Protein AF-A0A7S3SM31-F1 (afdb_monomer_lite)

Foldseek 3Di:
DDDCPLLVVLLVVLVVLCVPDPVSVVLLVVLCVLLVLVDSRSSSDDSVSSVQSVVCVVVVHRRDRDNPVDQDKDKDAQADQPDDLVNVCVVCVVLVFDSVQKDFDADPVRGGPRMMIGGHPDPVRD

InterPro domains:
  IPR000504 RNA recognition motif domain [PF28441] (74-124)
  IPR012677 Nucleotide-binding alpha-beta plait domain superfamily [G3DSA:3.30.70.330] (71-126)
  IPR035979 RNA-binding domain superfamily [SSF54928] (67-125)
  IPR050666 Epithelial Splicing Regulatory [PTHR13976] (48-126)

Radius of gyration: 18.81 Å; chains: 1; bounding box: 42×31×49 Å

Sequence (126 aa):
MGGDSEKDRLTARVKAVQRSGVEAKAKWEAYCNKMQTGNRDPRLHSVESMRNFLDAFDGGVEPQAINEGATPVLRLRGVPFQSDILDVVEFLAPFAIDKSNVAMGRAPDGRATGEAFVQFPSIEIA

Organism: NCBI:txid141414

pLDDT: mean 79.32, std 12.14, range [40.84, 91.31]

Structure (mmCIF, N/CA/C/O backbone):
data_AF-A0A7S3SM31-F1
#
_entry.id   AF-A0A7S3SM31-F1
#
loop_
_atom_site.group_PDB
_atom_site.id
_atom_site.type_symbol
_atom_site.label_atom_id
_atom_site.label_alt_id
_atom_site.label_comp_id
_atom_site.label_asym_id
_atom_site.label_entity_id
_atom_site.label_seq_id
_atom_site.pdbx_PDB_ins_code
_atom_site.Cartn_x
_atom_site.Cartn_y
_atom_site.Cartn_z
_atom_site.occupancy
_atom_site.B_iso_or_equiv
_atom_site.auth_seq_id
_atom_site.auth_comp_id
_atom_site.auth_asym_id
_atom_site.auth_atom_id
_atom_site.pdbx_PDB_model_num
ATOM 1 N N . MET A 1 1 ? -20.512 -0.146 -14.060 1.00 44.34 1 MET A N 1
ATOM 2 C CA . MET A 1 1 ? -21.238 -0.307 -12.778 1.00 44.34 1 MET A CA 1
ATOM 3 C C . MET A 1 1 ? -20.480 -1.333 -11.949 1.00 44.34 1 MET A C 1
ATOM 5 O O . MET A 1 1 ? -20.251 -2.404 -12.488 1.00 44.34 1 MET A O 1
ATOM 9 N N . GLY A 1 2 ? -20.051 -1.020 -10.717 1.00 45.44 2 GLY A N 1
ATOM 10 C CA . GLY A 1 2 ? -19.473 -2.039 -9.818 1.00 45.44 2 GLY A CA 1
ATOM 11 C C . GLY A 1 2 ? -18.359 -1.625 -8.841 1.00 45.44 2 GLY A C 1
ATOM 12 O O . GLY A 1 2 ? -17.746 -2.514 -8.271 1.00 45.44 2 GLY A O 1
ATOM 13 N N . GLY A 1 3 ? -18.066 -0.333 -8.640 1.00 47.31 3 GLY A N 1
ATOM 14 C CA . GLY A 1 3 ? -16.937 0.106 -7.796 1.00 47.31 3 GLY A CA 1
ATOM 15 C C . GLY A 1 3 ? -17.211 0.251 -6.289 1.00 47.31 3 GLY A C 1
ATOM 16 O O . GLY A 1 3 ? -16.261 0.313 -5.517 1.00 47.31 3 GLY A O 1
ATOM 17 N N . ASP A 1 4 ? -18.473 0.282 -5.848 1.00 57.09 4 ASP A N 1
ATOM 18 C CA . ASP A 1 4 ? -18.812 0.726 -4.480 1.00 57.09 4 ASP A CA 1
ATOM 19 C C . ASP A 1 4 ? -19.110 -0.402 -3.472 1.00 57.09 4 ASP A C 1
ATOM 21 O O . ASP A 1 4 ? -19.238 -0.157 -2.276 1.00 57.09 4 ASP A O 1
ATOM 25 N N . SER A 1 5 ? -19.159 -1.673 -3.885 1.00 77.44 5 SER A N 1
ATOM 26 C CA . SER A 1 5 ? -19.674 -2.742 -3.009 1.00 77.44 5 SER A CA 1
ATOM 27 C C . SER A 1 5 ? -18.765 -3.103 -1.827 1.00 77.44 5 SER A C 1
ATOM 29 O O . SER A 1 5 ? -19.261 -3.380 -0.734 1.00 77.44 5 SER A O 1
ATOM 31 N N . GLU A 1 6 ? -17.444 -3.129 -2.014 1.00 80.44 6 GLU A N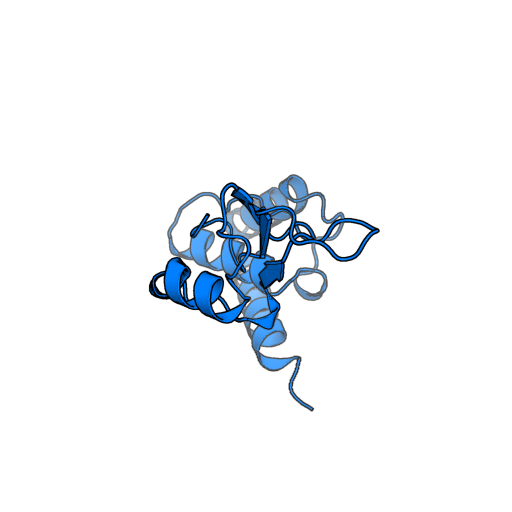 1
ATOM 32 C CA . GLU A 1 6 ? -16.500 -3.427 -0.926 1.00 80.44 6 GLU A CA 1
ATOM 33 C C . GLU A 1 6 ? -16.330 -2.223 0.002 1.00 80.44 6 GLU A C 1
ATOM 35 O O . GLU A 1 6 ? -16.400 -2.356 1.227 1.00 80.44 6 GLU A O 1
ATOM 40 N N . LYS A 1 7 ? -16.201 -1.030 -0.586 1.00 82.06 7 LYS A N 1
ATOM 41 C CA . LYS A 1 7 ? -16.068 0.225 0.151 1.00 82.06 7 LYS A CA 1
ATOM 42 C C . LYS A 1 7 ? -17.266 0.478 1.066 1.00 82.06 7 LYS A C 1
ATOM 44 O O . LYS A 1 7 ? -17.076 0.851 2.226 1.00 82.06 7 LYS A O 1
ATOM 49 N N . ASP A 1 8 ? -18.481 0.212 0.590 1.00 86.00 8 ASP A N 1
ATOM 50 C CA . ASP A 1 8 ? -19.706 0.356 1.379 1.00 86.00 8 ASP A CA 1
ATOM 51 C C . ASP A 1 8 ? -19.770 -0.635 2.547 1.00 86.00 8 ASP A C 1
ATOM 53 O O . ASP A 1 8 ? -20.139 -0.261 3.665 1.00 86.00 8 ASP A O 1
ATOM 57 N N . ARG A 1 9 ? -19.361 -1.891 2.323 1.00 89.00 9 ARG A N 1
ATOM 58 C CA . ARG A 1 9 ? -19.308 -2.921 3.375 1.00 89.00 9 ARG A CA 1
ATOM 59 C C . ARG A 1 9 ? -18.309 -2.552 4.469 1.00 89.00 9 ARG A C 1
ATOM 61 O O . ARG A 1 9 ? -18.656 -2.607 5.650 1.00 89.00 9 ARG A O 1
ATOM 68 N N . LEU A 1 10 ? -17.106 -2.128 4.086 1.00 87.62 10 LEU A N 1
ATOM 69 C CA . LEU A 1 10 ? -16.069 -1.698 5.026 1.00 87.62 10 LEU A CA 1
ATOM 70 C C . LEU A 1 10 ? -16.495 -0.437 5.782 1.00 87.62 10 LEU A C 1
ATOM 72 O O . LEU A 1 10 ? -16.411 -0.396 7.007 1.00 87.62 10 LEU A O 1
ATOM 76 N N . THR A 1 11 ? -17.078 0.539 5.084 1.00 89.75 11 THR A N 1
ATOM 77 C CA . THR A 1 11 ? -17.653 1.744 5.697 1.00 89.75 11 THR A CA 1
ATOM 78 C C . THR A 1 11 ? -18.695 1.382 6.755 1.00 89.75 11 THR A C 1
ATOM 80 O O . THR A 1 11 ? -18.680 1.924 7.864 1.00 89.75 11 THR A O 1
ATOM 83 N N . ALA A 1 12 ? -19.623 0.474 6.436 1.00 90.50 12 ALA A N 1
ATOM 84 C CA . ALA A 1 12 ? -20.661 0.039 7.365 1.00 90.50 12 ALA A CA 1
ATOM 85 C C . ALA A 1 12 ? -20.065 -0.659 8.595 1.00 90.50 12 ALA A C 1
ATOM 87 O O . ALA A 1 12 ? -20.525 -0.420 9.716 1.00 90.50 12 ALA A O 1
ATOM 88 N N . ARG A 1 13 ? -19.016 -1.466 8.397 1.00 90.94 13 ARG A N 1
ATOM 89 C CA . ARG A 1 13 ? -18.305 -2.168 9.468 1.00 90.94 13 ARG A CA 1
ATOM 90 C C . ARG A 1 13 ? -17.541 -1.203 10.375 1.00 90.94 13 ARG A C 1
ATOM 92 O O . ARG A 1 13 ? -17.741 -1.265 11.584 1.00 90.94 13 ARG A O 1
ATOM 99 N N . VAL A 1 14 ? -16.780 -0.251 9.831 1.00 89.50 14 VAL A N 1
ATOM 100 C CA . VAL A 1 14 ? -16.107 0.789 10.635 1.00 89.50 14 VAL A CA 1
ATOM 101 C C . VAL A 1 14 ? -17.134 1.607 11.421 1.00 89.50 14 VAL A C 1
ATOM 103 O O . VAL A 1 14 ? -16.966 1.830 12.616 1.00 89.50 14 VAL A O 1
ATOM 106 N N . LYS A 1 15 ? -18.269 1.970 10.810 1.00 90.50 15 LYS A N 1
ATOM 107 C CA . LYS A 1 15 ? -19.376 2.631 11.526 1.00 90.50 15 LYS A CA 1
ATOM 108 C C . LYS A 1 15 ? -19.991 1.765 12.626 1.00 90.50 15 LYS A C 1
ATOM 110 O O . LYS A 1 15 ? -20.555 2.310 13.571 1.00 90.50 15 LYS A O 1
ATOM 115 N N . ALA A 1 16 ? -19.985 0.441 12.491 1.00 90.50 16 ALA A N 1
ATOM 116 C CA . ALA A 1 16 ? -20.439 -0.463 13.544 1.00 90.50 16 ALA A CA 1
ATOM 117 C C . ALA A 1 16 ? -19.435 -0.496 14.706 1.00 90.50 16 ALA A C 1
ATOM 119 O O . ALA A 1 16 ? -19.854 -0.409 15.855 1.00 90.50 16 ALA A O 1
ATOM 120 N N . VAL A 1 17 ? -18.129 -0.506 14.413 1.00 88.56 17 VAL A N 1
ATOM 121 C CA . VAL A 1 17 ? -17.049 -0.391 15.411 1.00 88.56 17 VAL A CA 1
ATOM 122 C C . VAL A 1 17 ? -17.120 0.950 16.151 1.00 88.56 17 VAL A C 1
ATOM 124 O O . VAL A 1 17 ? -17.097 0.990 17.374 1.00 88.56 17 VAL A O 1
ATOM 127 N N . GLN A 1 18 ? -17.331 2.058 15.439 1.00 88.56 18 GLN A N 1
ATOM 128 C CA . GLN A 1 18 ? -17.545 3.374 16.058 1.00 88.56 18 GLN A CA 1
ATOM 129 C C . GLN A 1 18 ? -18.772 3.414 16.988 1.00 88.56 18 GLN A C 1
ATOM 131 O O . GLN A 1 18 ? -18.826 4.245 17.893 1.00 88.56 18 GLN A O 1
ATOM 136 N N . ARG A 1 19 ? -19.769 2.547 16.753 1.00 88.75 19 ARG A N 1
ATOM 137 C CA . ARG A 1 19 ? -20.999 2.433 17.553 1.00 88.75 19 ARG A CA 1
ATOM 138 C C . ARG A 1 19 ? -20.913 1.380 18.661 1.00 88.75 19 ARG A C 1
ATOM 140 O O . ARG A 1 19 ? -21.787 1.377 19.520 1.00 88.75 19 ARG A O 1
ATOM 147 N N . SER A 1 20 ? -19.908 0.501 18.656 1.00 86.75 20 SER A N 1
ATOM 148 C CA . SER A 1 20 ? -19.808 -0.601 19.622 1.00 86.75 20 SER A CA 1
ATOM 149 C C . SER A 1 20 ? -19.291 -0.152 20.988 1.00 86.75 20 SER A C 1
ATOM 151 O O . SER A 1 20 ? -19.623 -0.772 21.994 1.00 86.75 20 SER A O 1
ATOM 153 N N . GLY A 1 21 ? -18.519 0.935 21.048 1.00 87.62 21 GLY A N 1
ATOM 154 C CA . GLY A 1 21 ? -18.022 1.466 22.311 1.00 87.62 21 GLY A CA 1
ATOM 155 C C . GLY A 1 21 ? -17.098 2.670 22.163 1.00 87.62 21 GLY A C 1
ATOM 156 O O . GLY A 1 21 ? -16.557 2.948 21.092 1.00 87.62 21 GLY A O 1
ATOM 157 N N . VAL A 1 22 ? -16.901 3.380 23.276 1.00 86.69 22 VAL A N 1
ATOM 158 C CA . VAL A 1 22 ? -16.043 4.575 23.346 1.00 86.69 22 VAL A CA 1
ATOM 159 C C . VAL A 1 22 ? -14.580 4.224 23.062 1.00 86.69 22 VAL A C 1
ATOM 161 O O . VAL A 1 22 ? -13.916 4.952 22.331 1.00 86.69 22 VAL A O 1
ATOM 164 N N . GLU A 1 23 ? -14.096 3.079 23.552 1.00 86.25 23 GLU A N 1
ATOM 165 C CA . GLU A 1 23 ? -12.733 2.599 23.278 1.00 86.25 23 GLU A CA 1
ATOM 166 C C . GLU A 1 23 ? -12.517 2.280 21.795 1.00 86.25 23 GLU A C 1
ATOM 168 O O . GLU A 1 23 ? -11.510 2.664 21.205 1.00 86.25 23 GLU A O 1
ATOM 173 N N . ALA A 1 24 ? -13.487 1.616 21.164 1.00 85.69 24 ALA A N 1
ATOM 174 C CA . ALA A 1 24 ? -13.423 1.269 19.750 1.00 85.69 24 ALA A CA 1
ATOM 175 C C . ALA A 1 24 ? -13.419 2.516 18.853 1.00 85.69 24 ALA A C 1
ATOM 177 O O . ALA A 1 24 ? -12.643 2.611 17.899 1.00 85.69 24 ALA A O 1
ATOM 178 N N . LYS A 1 25 ? -14.228 3.517 19.214 1.00 86.81 25 LYS A N 1
ATOM 179 C CA . LYS A 1 25 ? -14.205 4.837 18.583 1.00 86.81 25 LYS A CA 1
ATOM 180 C C . LYS A 1 25 ? -12.858 5.541 18.780 1.00 86.81 25 LYS A C 1
ATOM 182 O O . LYS A 1 25 ? -12.327 6.077 17.811 1.00 86.81 25 LYS A O 1
ATOM 187 N N . ALA A 1 26 ? -12.290 5.506 19.986 1.00 86.88 26 ALA A N 1
ATOM 188 C CA . ALA A 1 26 ? -10.989 6.111 20.271 1.00 86.88 26 ALA A CA 1
ATOM 189 C C . ALA A 1 26 ? -9.863 5.484 19.430 1.00 86.88 26 ALA A C 1
ATOM 191 O O . ALA A 1 26 ? -9.019 6.212 18.912 1.00 86.88 26 ALA A O 1
ATOM 192 N N . LYS A 1 27 ? -9.890 4.160 19.207 1.00 87.38 27 LYS A N 1
ATOM 193 C CA . LYS A 1 27 ? -8.945 3.477 18.305 1.00 87.38 27 LYS A CA 1
ATOM 194 C C . LYS A 1 27 ? -9.056 3.972 16.860 1.00 87.38 27 LYS A C 1
ATOM 196 O O . LYS A 1 27 ? -8.036 4.240 16.231 1.00 87.38 27 LYS A O 1
ATOM 201 N N . TRP A 1 28 ? -10.274 4.140 16.338 1.00 87.00 28 TRP A N 1
ATOM 202 C CA . TRP A 1 28 ? -10.477 4.698 14.992 1.00 87.00 28 TRP A CA 1
ATOM 203 C C . TRP A 1 28 ? -9.984 6.145 14.889 1.00 87.00 28 TRP A C 1
ATOM 205 O O . TRP A 1 28 ? -9.329 6.515 13.918 1.00 87.00 28 TRP A O 1
ATOM 215 N N . GLU A 1 29 ? -10.263 6.969 15.899 1.00 86.12 29 GLU A N 1
ATOM 216 C CA . GLU A 1 29 ? -9.790 8.355 15.938 1.00 86.12 29 GLU A CA 1
ATOM 217 C C . GLU A 1 29 ? -8.260 8.437 15.998 1.00 86.12 29 GLU A C 1
ATOM 219 O O . GLU A 1 29 ? -7.665 9.233 15.270 1.00 86.12 29 GLU A O 1
ATOM 224 N N . ALA A 1 30 ? -7.620 7.589 16.808 1.00 85.56 30 ALA A N 1
ATOM 225 C CA . ALA A 1 30 ? -6.166 7.479 16.874 1.00 85.56 30 ALA A CA 1
ATOM 226 C C . ALA A 1 30 ? -5.571 7.063 15.521 1.00 85.56 30 ALA A C 1
ATOM 228 O O . ALA A 1 30 ? -4.603 7.675 15.066 1.00 85.56 30 ALA A O 1
ATOM 229 N N . TYR A 1 31 ? -6.190 6.090 14.847 1.00 84.12 31 TYR A N 1
ATOM 230 C CA . TYR A 1 31 ? -5.795 5.667 13.507 1.00 84.12 31 TYR A CA 1
ATOM 231 C C . TYR A 1 31 ? -5.884 6.812 12.486 1.00 84.12 31 TYR A C 1
ATOM 233 O O . TYR A 1 31 ? -4.895 7.113 11.823 1.00 84.12 31 TYR A O 1
ATOM 241 N N . CYS A 1 32 ? -7.014 7.526 12.427 1.00 84.25 32 CYS A N 1
ATOM 242 C CA . CYS A 1 32 ? -7.191 8.672 11.524 1.00 84.25 32 CYS A CA 1
ATOM 243 C C . CYS A 1 32 ? -6.152 9.777 11.776 1.00 84.25 32 CYS A C 1
ATOM 245 O O . CYS A 1 32 ? -5.596 10.343 10.836 1.00 84.25 32 C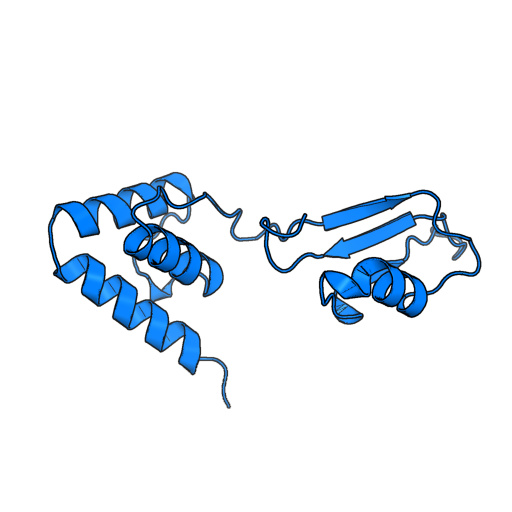YS A O 1
ATOM 247 N N . ASN A 1 33 ? -5.866 10.079 13.049 1.00 81.94 33 ASN A N 1
ATOM 248 C CA . ASN A 1 33 ? -4.868 11.085 13.418 1.00 81.94 33 ASN A CA 1
ATOM 249 C C . ASN A 1 33 ? -3.452 10.661 12.986 1.00 81.94 33 ASN A C 1
ATOM 251 O O . ASN A 1 33 ? -2.692 11.490 12.490 1.00 81.94 33 ASN A O 1
ATOM 255 N N . LYS A 1 34 ? -3.105 9.376 13.146 1.00 74.44 34 LYS A N 1
ATOM 256 C CA . LYS A 1 34 ? -1.799 8.817 12.759 1.00 74.44 34 LYS A CA 1
ATOM 257 C C . LYS A 1 34 ? -1.597 8.810 11.243 1.00 74.44 34 LYS A C 1
ATOM 259 O O . LYS A 1 34 ? -0.495 9.061 10.774 1.00 74.44 34 LYS A O 1
ATOM 264 N N . MET A 1 35 ? -2.669 8.564 10.498 1.00 67.81 35 MET A N 1
ATOM 265 C CA . MET A 1 35 ? -2.679 8.540 9.036 1.00 67.81 35 MET A CA 1
ATOM 266 C C . MET A 1 35 ? -2.693 9.942 8.401 1.00 67.81 35 MET A C 1
ATOM 268 O O . MET A 1 35 ? -2.611 10.055 7.184 1.00 67.81 35 MET A O 1
ATOM 272 N N . GLN A 1 36 ? -2.826 11.012 9.201 1.00 65.50 36 GLN A N 1
ATOM 273 C CA . GLN A 1 36 ? -2.935 12.404 8.735 1.00 65.50 36 GLN A CA 1
ATOM 274 C C . GLN A 1 36 ? -4.033 12.641 7.682 1.00 65.50 36 GLN A C 1
ATOM 276 O O . GLN A 1 36 ? -3.997 13.631 6.954 1.00 65.50 36 GLN A O 1
ATOM 281 N N . THR A 1 37 ? -5.059 11.789 7.622 1.00 63.66 37 THR A N 1
ATOM 282 C CA . THR A 1 37 ? -6.115 11.874 6.595 1.00 63.66 37 THR A CA 1
ATOM 283 C C . THR A 1 37 ? -6.998 13.112 6.747 1.00 63.66 37 THR A C 1
ATOM 285 O O . THR A 1 37 ? -7.788 13.429 5.861 1.00 63.66 37 THR A O 1
ATOM 288 N N . GLY A 1 38 ? -6.912 13.814 7.885 1.00 58.91 38 GLY A N 1
ATOM 289 C CA . GLY A 1 38 ? -7.651 15.050 8.159 1.00 58.91 38 GLY A CA 1
ATOM 290 C C . GLY A 1 38 ? -9.169 14.870 8.267 1.00 58.91 38 GLY A C 1
ATOM 291 O O . GLY A 1 38 ? -9.877 15.828 8.570 1.00 58.91 38 GLY A O 1
ATOM 292 N N . ASN A 1 39 ? -9.681 13.654 8.057 1.00 69.19 39 ASN A N 1
ATOM 293 C CA . ASN A 1 39 ? -11.100 13.345 8.033 1.00 69.19 39 ASN A CA 1
ATOM 294 C C . ASN A 1 39 ? -11.386 12.027 8.751 1.00 69.19 39 ASN A C 1
ATOM 296 O O . ASN A 1 39 ? -10.652 11.061 8.594 1.00 69.19 39 ASN A O 1
ATOM 300 N N . ARG A 1 40 ? -12.455 12.006 9.557 1.00 76.31 40 ARG A N 1
ATOM 301 C CA . ARG A 1 40 ? -12.841 10.857 10.403 1.00 76.31 40 ARG A CA 1
ATOM 302 C C . ARG A 1 40 ? -14.016 10.053 9.836 1.00 76.31 40 ARG A C 1
ATOM 304 O O . ARG A 1 40 ? -14.465 9.101 10.478 1.00 76.31 40 ARG A O 1
ATOM 311 N N . ASP A 1 41 ? -14.554 10.452 8.679 1.00 80.44 41 ASP A N 1
ATOM 312 C CA . ASP A 1 41 ? -15.635 9.722 8.004 1.00 80.44 41 ASP A CA 1
ATOM 313 C C . ASP A 1 41 ? -15.041 8.525 7.245 1.00 80.44 41 ASP A C 1
ATOM 315 O O . ASP A 1 41 ? -14.270 8.745 6.312 1.00 80.44 41 ASP A O 1
ATOM 319 N N . PRO A 1 42 ? -15.426 7.273 7.565 1.00 82.19 42 PRO A N 1
ATOM 320 C CA . PRO A 1 42 ? -14.916 6.083 6.881 1.00 82.19 42 PRO A CA 1
ATOM 321 C C . PRO A 1 42 ? -15.101 6.113 5.358 1.00 82.19 42 PRO A C 1
ATOM 323 O O . PRO A 1 42 ? -14.283 5.565 4.631 1.00 82.19 42 PRO A O 1
ATOM 326 N N . ARG A 1 43 ? -16.119 6.818 4.839 1.00 80.62 43 ARG A N 1
ATOM 327 C CA . ARG A 1 43 ? -16.326 6.960 3.382 1.00 80.62 43 ARG A CA 1
ATOM 328 C C . ARG A 1 43 ? -15.203 7.722 2.685 1.00 80.62 43 ARG A C 1
ATOM 330 O O . ARG A 1 43 ? -15.009 7.563 1.478 1.00 80.62 43 ARG A O 1
ATOM 337 N N . LEU A 1 44 ? -14.503 8.567 3.433 1.00 77.50 44 LEU A N 1
ATOM 338 C CA . LEU A 1 44 ? -13.402 9.381 2.938 1.00 77.50 44 LEU A CA 1
ATOM 339 C C . LEU A 1 44 ? -12.067 8.639 2.986 1.00 77.50 44 LEU A C 1
ATOM 341 O O . LEU A 1 44 ? -11.114 9.099 2.372 1.00 77.50 44 LEU A O 1
ATOM 345 N N . HIS A 1 45 ? -12.024 7.471 3.627 1.00 78.88 45 HIS A N 1
ATOM 346 C CA . HIS A 1 45 ? -10.866 6.588 3.605 1.00 78.88 45 HIS A CA 1
ATOM 347 C C . HIS A 1 45 ? -10.875 5.661 2.386 1.00 78.88 45 HIS A C 1
ATOM 349 O O . HIS A 1 45 ? -11.914 5.397 1.759 1.00 78.88 45 HIS A O 1
ATOM 355 N N . SER A 1 46 ? -9.690 5.154 2.049 1.00 78.62 46 SER A N 1
ATOM 356 C CA . SER A 1 46 ? -9.530 4.091 1.061 1.00 78.62 46 SER A CA 1
ATOM 357 C C . SER A 1 46 ? -10.028 2.745 1.607 1.00 78.62 46 SER A C 1
ATOM 359 O O . SER A 1 46 ? -10.182 2.544 2.815 1.00 78.62 46 SER A O 1
ATOM 361 N N . VAL A 1 47 ? -10.283 1.804 0.695 1.00 80.81 47 VAL A N 1
ATOM 362 C CA . VAL A 1 47 ? -10.631 0.413 1.031 1.00 80.81 47 VAL A CA 1
ATOM 363 C C . VAL A 1 47 ? -9.533 -0.226 1.887 1.00 80.81 47 VAL A C 1
ATOM 365 O O . VAL A 1 47 ? -9.842 -0.814 2.918 1.00 80.81 47 VAL A O 1
ATOM 368 N N . GLU A 1 48 ? -8.263 -0.034 1.526 1.00 77.50 48 GLU A N 1
ATOM 369 C CA . GLU A 1 48 ? -7.111 -0.557 2.275 1.00 77.50 48 GLU A CA 1
ATOM 370 C C . GLU A 1 48 ? -7.041 -0.019 3.700 1.00 77.50 48 GLU A C 1
ATOM 372 O O . GLU A 1 48 ? -6.814 -0.776 4.633 1.00 77.50 48 GLU A O 1
ATOM 377 N N . SER A 1 49 ? -7.293 1.274 3.886 1.00 79.25 49 SER A N 1
ATOM 378 C CA . SER A 1 49 ? -7.240 1.922 5.197 1.00 79.25 49 SER A CA 1
ATOM 379 C C . SER A 1 49 ? -8.318 1.400 6.136 1.00 79.25 49 SER A C 1
ATOM 381 O O . SER A 1 49 ? -8.052 1.018 7.279 1.00 79.25 49 SER A O 1
ATOM 383 N N . MET A 1 50 ? -9.547 1.284 5.623 1.00 84.69 50 MET A N 1
ATOM 384 C CA . MET A 1 50 ? -10.633 0.674 6.381 1.00 84.69 50 MET A CA 1
ATOM 385 C C . MET A 1 50 ? -10.353 -0.797 6.685 1.00 84.69 50 MET A C 1
ATOM 387 O O . MET A 1 50 ? -10.641 -1.244 7.790 1.00 84.69 50 MET A O 1
ATOM 391 N N . ARG A 1 51 ? -9.785 -1.543 5.733 1.00 84.06 51 ARG A N 1
ATOM 392 C CA . ARG A 1 51 ? -9.455 -2.959 5.908 1.00 84.06 51 ARG A CA 1
ATOM 393 C C . ARG A 1 51 ? -8.359 -3.160 6.951 1.00 84.06 51 ARG A C 1
ATOM 395 O O . ARG A 1 51 ? -8.584 -3.881 7.910 1.00 84.06 51 ARG A O 1
ATOM 402 N N . ASN A 1 52 ? -7.254 -2.429 6.841 1.00 83.38 52 ASN A N 1
ATOM 403 C CA . ASN A 1 52 ? -6.149 -2.450 7.796 1.00 83.38 52 ASN A CA 1
ATOM 404 C C . ASN A 1 52 ? -6.610 -2.102 9.219 1.00 83.38 52 ASN A C 1
ATOM 406 O O . ASN A 1 52 ? -6.222 -2.766 10.176 1.00 83.38 52 ASN A O 1
ATOM 410 N N . PHE A 1 53 ? -7.482 -1.100 9.375 1.00 86.75 53 PHE A N 1
ATOM 411 C CA . PHE A 1 53 ? -8.064 -0.817 10.684 1.00 86.75 53 PHE A CA 1
ATOM 412 C C . PHE A 1 53 ? -8.917 -1.972 11.214 1.00 86.75 53 PHE A C 1
ATOM 414 O O . PHE A 1 53 ? -8.813 -2.307 12.390 1.00 86.75 53 PHE A O 1
ATOM 421 N N . LEU A 1 54 ? -9.780 -2.554 10.377 1.00 87.81 54 LEU A N 1
ATOM 422 C CA . LEU A 1 54 ? -10.683 -3.626 10.790 1.00 87.81 54 LEU A CA 1
ATOM 423 C C . LEU A 1 54 ? -9.937 -4.920 11.117 1.00 87.81 54 LEU A C 1
ATOM 425 O O . LEU A 1 54 ? -10.228 -5.515 12.149 1.00 87.81 54 LEU A O 1
ATOM 429 N N . ASP A 1 55 ? -8.951 -5.303 10.309 1.00 85.25 55 ASP A N 1
ATOM 430 C CA . ASP A 1 55 ? -8.111 -6.478 10.550 1.00 85.25 55 ASP A CA 1
ATOM 431 C C . ASP A 1 55 ? -7.296 -6.303 11.839 1.00 85.25 55 ASP A C 1
ATOM 433 O O . ASP A 1 55 ? -7.233 -7.211 12.668 1.00 85.25 55 ASP A O 1
ATOM 437 N N . ALA A 1 56 ? -6.753 -5.105 12.084 1.00 84.06 56 ALA A N 1
ATOM 438 C CA . ALA A 1 56 ? -6.073 -4.799 13.339 1.00 84.06 56 ALA A CA 1
ATOM 439 C C . ALA A 1 56 ? -7.032 -4.806 14.541 1.00 84.06 56 ALA A C 1
ATOM 441 O O . ALA A 1 56 ? -6.704 -5.337 15.604 1.00 84.06 56 ALA A O 1
ATOM 442 N N . PHE A 1 57 ? -8.237 -4.255 14.372 1.00 86.12 57 PHE A N 1
ATOM 443 C CA . PHE A 1 57 ? -9.261 -4.219 15.412 1.00 86.12 57 PHE A CA 1
ATOM 444 C C . PHE A 1 57 ? -9.734 -5.625 15.798 1.00 86.12 57 PHE A C 1
ATOM 446 O O . PHE A 1 57 ? -9.814 -5.924 16.990 1.00 86.12 57 PHE A O 1
ATOM 453 N N . ASP A 1 58 ? -10.003 -6.482 14.811 1.00 85.56 58 ASP A N 1
ATOM 454 C CA . ASP A 1 58 ? -10.428 -7.868 15.016 1.00 85.56 58 ASP A CA 1
ATOM 455 C C . ASP A 1 58 ? -9.260 -8.740 15.534 1.00 85.56 58 ASP A C 1
ATOM 457 O O . ASP A 1 58 ? -9.469 -9.619 16.370 1.00 85.56 58 ASP A O 1
ATOM 461 N N . GLY A 1 59 ? -8.019 -8.457 15.116 1.00 80.50 59 GLY A N 1
ATOM 462 C CA . GLY A 1 59 ? -6.798 -9.119 15.594 1.00 80.50 59 GLY A CA 1
ATOM 463 C C . GLY A 1 59 ? -6.284 -8.635 16.956 1.00 80.50 59 GLY A C 1
ATOM 464 O O . GLY A 1 59 ? -5.344 -9.215 17.497 1.00 80.50 59 GLY A O 1
ATOM 465 N N . GLY A 1 60 ? -6.870 -7.575 17.523 1.00 81.12 60 GLY A N 1
ATOM 466 C CA . GLY A 1 60 ? -6.436 -6.985 18.794 1.00 81.12 60 GLY A CA 1
ATOM 467 C C . GLY A 1 60 ? -5.058 -6.312 18.743 1.00 81.12 60 GLY A C 1
ATOM 468 O O . GLY A 1 60 ? -4.470 -6.052 19.792 1.00 81.12 60 GLY A O 1
ATOM 469 N N . VAL A 1 61 ? -4.550 -6.026 17.544 1.00 77.62 61 VAL A N 1
ATOM 470 C CA . VAL A 1 61 ? -3.256 -5.374 17.313 1.00 77.62 61 VAL A CA 1
ATOM 471 C C . VAL A 1 61 ? -3.448 -3.896 16.964 1.00 77.62 61 VAL A C 1
ATOM 473 O O . VAL A 1 61 ? -4.538 -3.446 16.615 1.00 77.62 61 VAL A O 1
ATOM 476 N N . GLU A 1 62 ? -2.386 -3.105 17.094 1.00 72.94 62 GLU A N 1
ATOM 477 C CA . GLU A 1 62 ? -2.404 -1.694 16.702 1.00 72.94 62 GLU A CA 1
ATOM 478 C C . GLU A 1 62 ? -2.411 -1.571 15.167 1.00 72.94 62 GLU A C 1
ATOM 480 O O . GLU A 1 62 ? -1.549 -2.164 14.511 1.00 72.94 62 GLU A O 1
ATOM 485 N N . PRO A 1 63 ? -3.325 -0.786 14.570 1.00 69.38 63 PRO A N 1
ATOM 486 C CA . PRO A 1 63 ? -3.361 -0.608 13.126 1.00 69.38 63 PRO A CA 1
ATOM 487 C C . PRO A 1 63 ? -2.094 0.098 12.629 1.00 69.38 63 PRO A C 1
ATOM 489 O O . PRO A 1 63 ? -1.665 1.134 13.161 1.00 69.38 63 PRO A O 1
ATOM 492 N N . GLN A 1 64 ? -1.482 -0.463 11.586 1.00 66.19 64 GLN A N 1
ATOM 493 C CA . GLN A 1 64 ? -0.296 0.127 10.973 1.00 66.19 64 GLN A CA 1
ATOM 494 C C . GLN A 1 64 ? -0.686 1.351 10.150 1.00 66.19 64 GLN A C 1
ATOM 496 O O . GLN A 1 64 ? -1.706 1.351 9.466 1.00 66.19 64 GLN A O 1
ATOM 501 N N . ALA A 1 65 ? 0.116 2.412 10.226 1.00 62.31 65 ALA A N 1
ATOM 502 C CA . ALA A 1 65 ? -0.093 3.560 9.359 1.00 62.31 65 ALA A CA 1
ATOM 503 C C . ALA A 1 65 ? 0.303 3.151 7.937 1.00 62.31 65 ALA A C 1
ATOM 505 O O . ALA A 1 65 ? 1.485 2.946 7.666 1.00 62.31 65 ALA A O 1
ATOM 506 N N . ILE A 1 66 ? -0.677 2.997 7.053 1.00 64.50 66 ILE A N 1
ATOM 507 C CA . ILE A 1 66 ? -0.413 2.835 5.628 1.00 64.50 66 ILE A CA 1
ATOM 508 C C . ILE A 1 66 ? -0.260 4.237 5.038 1.00 64.50 66 ILE A C 1
ATOM 510 O O . ILE A 1 66 ? -1.029 5.141 5.357 1.00 64.50 66 ILE A O 1
ATOM 514 N N . ASN A 1 67 ? 0.747 4.463 4.202 1.00 58.84 67 ASN A N 1
ATOM 515 C CA . ASN A 1 67 ? 0.819 5.727 3.477 1.00 58.84 67 ASN A CA 1
ATOM 516 C C . ASN A 1 67 ? -0.274 5.706 2.401 1.00 58.84 67 ASN A C 1
ATOM 518 O O . ASN A 1 67 ? -0.057 5.174 1.314 1.00 58.84 67 ASN A O 1
ATOM 522 N N . GLU A 1 68 ? -1.455 6.248 2.719 1.00 55.19 68 GLU A N 1
ATOM 523 C CA . GLU A 1 68 ? -2.546 6.478 1.763 1.00 55.19 68 GLU A CA 1
ATOM 524 C C . GLU A 1 68 ? -2.014 7.366 0.620 1.00 55.19 68 GLU A C 1
ATOM 526 O O . GLU A 1 68 ? -1.938 8.586 0.735 1.00 55.19 68 GLU A O 1
ATOM 531 N N . GLY A 1 69 ? -1.574 6.729 -0.470 1.00 51.53 69 GLY A N 1
ATOM 532 C CA . GLY A 1 69 ? -0.980 7.381 -1.643 1.00 51.53 69 GLY A CA 1
ATOM 533 C C . GLY A 1 69 ? 0.430 6.911 -2.019 1.00 51.53 69 GLY A C 1
ATOM 534 O O . GLY A 1 69 ? 0.876 7.211 -3.123 1.00 51.53 69 GLY A O 1
ATOM 535 N N . ALA A 1 70 ? 1.119 6.146 -1.168 1.00 53.41 70 ALA A N 1
ATOM 536 C CA . ALA A 1 70 ? 2.401 5.528 -1.502 1.00 53.41 70 ALA A CA 1
ATOM 537 C C . ALA A 1 70 ? 2.267 4.007 -1.427 1.00 53.41 70 ALA A C 1
ATOM 539 O O . ALA A 1 70 ? 2.560 3.382 -0.410 1.00 53.41 70 ALA A O 1
ATOM 540 N N . THR A 1 71 ? 1.829 3.404 -2.529 1.00 59.84 71 THR A N 1
ATOM 541 C CA . THR A 1 71 ? 2.034 1.970 -2.728 1.00 59.84 71 THR A CA 1
ATOM 542 C C . THR A 1 71 ? 3.539 1.697 -2.684 1.00 59.84 71 THR A C 1
ATOM 544 O O . THR A 1 71 ? 4.277 2.366 -3.420 1.00 59.84 71 THR A O 1
ATOM 547 N N . PRO A 1 72 ? 4.025 0.777 -1.841 1.00 71.25 72 PRO A N 1
ATOM 548 C CA . PRO A 1 72 ? 5.443 0.440 -1.792 1.00 71.25 72 PRO A CA 1
ATOM 549 C C . PRO A 1 72 ? 5.930 0.030 -3.187 1.00 71.25 72 PRO A C 1
ATOM 551 O O . PRO A 1 72 ? 5.351 -0.846 -3.827 1.00 71.25 72 PRO A O 1
ATOM 554 N N . VAL A 1 73 ? 6.976 0.697 -3.679 1.00 79.31 73 VAL A N 1
ATOM 555 C CA . VAL A 1 73 ? 7.613 0.358 -4.956 1.00 79.31 73 VAL A CA 1
ATOM 556 C C . VAL A 1 73 ? 8.938 -0.332 -4.670 1.00 79.31 73 VAL A C 1
ATOM 558 O O . VAL A 1 73 ? 9.866 0.278 -4.139 1.00 79.31 73 VAL A O 1
ATOM 561 N N . LEU A 1 74 ? 9.041 -1.598 -5.059 1.00 85.06 74 LEU A N 1
ATOM 562 C CA . LEU A 1 74 ? 10.283 -2.353 -5.055 1.00 85.06 74 LEU A CA 1
ATOM 563 C C . LEU A 1 74 ? 11.098 -1.988 -6.294 1.00 85.06 74 LEU A C 1
ATOM 565 O O . LEU A 1 74 ? 10.652 -2.164 -7.427 1.00 85.06 74 LEU A O 1
ATOM 569 N N . ARG A 1 75 ? 12.320 -1.502 -6.084 1.00 88.50 75 ARG A N 1
ATOM 570 C CA . ARG A 1 75 ? 13.286 -1.273 -7.162 1.00 88.50 75 ARG A CA 1
ATOM 571 C C . ARG A 1 75 ? 14.222 -2.470 -7.272 1.00 88.50 75 ARG A C 1
ATOM 573 O O . ARG A 1 75 ? 15.114 -2.642 -6.445 1.00 88.50 75 ARG A O 1
ATOM 580 N N . LEU A 1 76 ? 14.058 -3.248 -8.331 1.00 88.19 76 LEU A N 1
ATOM 581 C CA . LEU A 1 76 ? 14.979 -4.307 -8.720 1.00 88.19 76 LEU A CA 1
ATOM 582 C C . LEU A 1 76 ? 16.160 -3.697 -9.485 1.00 88.19 76 LEU A C 1
ATOM 584 O O . LEU A 1 76 ? 15.972 -2.879 -10.386 1.00 88.19 76 LEU A O 1
ATOM 588 N N . ARG A 1 77 ? 17.384 -4.095 -9.130 1.00 90.50 77 ARG A N 1
ATOM 589 C CA . ARG A 1 77 ? 18.623 -3.747 -9.845 1.00 90.50 77 ARG A CA 1
ATOM 590 C C . ARG A 1 77 ? 19.310 -5.011 -10.337 1.00 90.50 77 ARG A C 1
ATOM 592 O O . ARG A 1 77 ? 19.262 -6.033 -9.664 1.00 90.50 77 ARG A O 1
ATOM 599 N N . GLY A 1 78 ? 20.006 -4.904 -11.466 1.00 87.44 78 GLY A N 1
ATOM 600 C CA . GLY A 1 78 ? 20.705 -6.039 -12.073 1.00 87.44 78 GLY A CA 1
ATOM 601 C C . GLY A 1 78 ? 19.783 -6.933 -12.898 1.00 87.44 78 GLY A C 1
ATOM 602 O O . GLY A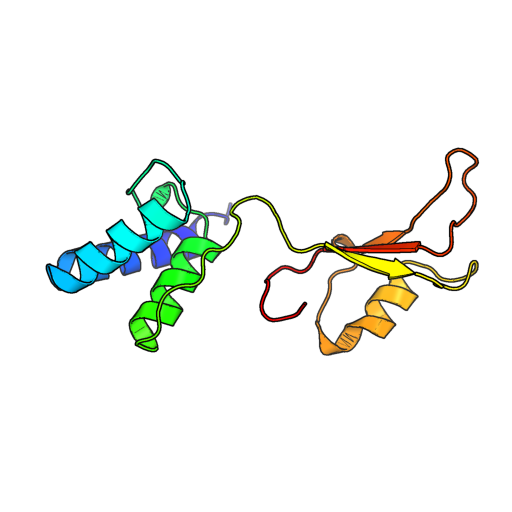 1 78 ? 20.120 -8.084 -13.155 1.00 87.44 78 GLY A O 1
ATOM 603 N N . VAL A 1 79 ? 18.629 -6.407 -13.313 1.00 87.69 79 VAL A N 1
ATOM 604 C CA . VAL A 1 79 ? 17.731 -7.092 -14.241 1.00 87.69 79 VAL A CA 1
ATOM 605 C C . VAL A 1 79 ? 18.475 -7.267 -15.573 1.00 87.69 79 VAL A C 1
ATOM 607 O O . VAL A 1 79 ? 19.031 -6.285 -16.078 1.00 87.69 79 VAL A O 1
ATOM 610 N N . PRO A 1 80 ? 18.543 -8.483 -16.145 1.00 88.81 80 PRO A N 1
ATOM 611 C CA . PRO A 1 80 ? 19.209 -8.699 -17.424 1.00 88.81 80 PRO A CA 1
ATOM 612 C C . PRO A 1 80 ? 18.640 -7.789 -18.520 1.00 88.81 80 PRO A C 1
ATOM 614 O O . PRO A 1 80 ? 17.436 -7.575 -18.601 1.00 88.81 80 PRO A O 1
ATOM 617 N N . PHE A 1 81 ? 19.492 -7.276 -19.412 1.00 85.62 81 PHE A N 1
ATOM 618 C CA . PHE A 1 81 ? 19.056 -6.331 -20.456 1.00 85.62 81 PHE A CA 1
ATOM 619 C C . PHE A 1 81 ? 18.050 -6.913 -21.460 1.00 85.62 81 PHE A C 1
ATOM 621 O O . PHE A 1 81 ? 17.346 -6.156 -22.122 1.00 85.62 81 PHE A O 1
ATOM 628 N N . GLN A 1 82 ? 18.013 -8.240 -21.588 1.00 87.19 82 GLN A N 1
ATOM 629 C CA . GLN A 1 82 ? 17.069 -8.966 -22.439 1.00 87.19 82 GLN A CA 1
ATOM 630 C C . GLN A 1 82 ? 15.741 -9.276 -21.740 1.00 87.19 82 GLN A C 1
ATOM 632 O O . GLN A 1 82 ? 14.833 -9.761 -22.405 1.00 87.19 82 GLN A O 1
ATOM 637 N N . SER A 1 83 ? 15.644 -9.026 -20.429 1.00 87.94 83 SER A N 1
ATOM 638 C CA . SER A 1 83 ? 14.447 -9.353 -19.665 1.00 87.94 83 SER A CA 1
ATOM 639 C C . SER A 1 83 ? 13.315 -8.372 -19.926 1.00 87.94 83 SER A C 1
ATOM 641 O O . SER A 1 83 ? 13.539 -7.172 -20.124 1.00 87.94 83 SER A O 1
ATOM 643 N N . ASP A 1 84 ? 12.093 -8.886 -19.894 1.00 88.19 84 ASP A N 1
ATOM 644 C CA . ASP A 1 84 ? 10.870 -8.116 -20.062 1.00 88.19 84 ASP A CA 1
ATOM 645 C C . ASP A 1 84 ? 9.996 -8.109 -18.793 1.00 88.19 84 ASP A C 1
ATOM 647 O O . ASP A 1 84 ? 10.408 -8.520 -17.708 1.00 88.19 84 ASP A O 1
ATOM 651 N N . ILE A 1 85 ? 8.787 -7.554 -18.910 1.00 88.31 85 ILE A N 1
ATOM 652 C CA . ILE A 1 85 ? 7.841 -7.466 -17.792 1.00 88.31 85 ILE A CA 1
ATOM 653 C C . ILE A 1 85 ? 7.424 -8.862 -17.304 1.00 88.31 85 ILE A C 1
ATOM 655 O O . ILE A 1 85 ? 7.219 -9.042 -16.105 1.00 88.31 85 ILE A O 1
ATOM 659 N N . LEU A 1 86 ? 7.282 -9.837 -18.206 1.00 91.31 86 LEU A N 1
ATOM 660 C CA . LEU A 1 86 ? 6.836 -11.183 -17.860 1.00 91.31 86 LEU A CA 1
ATOM 661 C C . LEU A 1 86 ? 7.896 -11.913 -17.040 1.00 91.31 86 LEU A C 1
ATOM 663 O O . LEU A 1 86 ? 7.530 -12.551 -16.059 1.00 91.31 86 LEU A O 1
ATOM 667 N N . ASP A 1 87 ? 9.179 -11.730 -17.354 1.00 90.81 87 ASP A N 1
ATOM 668 C CA . ASP A 1 87 ? 10.274 -12.300 -16.557 1.00 90.81 87 ASP A CA 1
ATOM 669 C C . ASP A 1 87 ? 10.256 -11.785 -15.108 1.00 90.81 87 ASP A C 1
ATOM 671 O O . ASP A 1 87 ? 10.485 -12.533 -14.158 1.00 90.81 87 ASP A O 1
ATOM 675 N N . VAL A 1 88 ? 9.960 -10.494 -14.916 1.00 89.06 88 VAL A N 1
ATOM 676 C CA . VAL A 1 88 ? 9.859 -9.887 -13.579 1.00 89.06 88 VAL A CA 1
ATOM 677 C C . VAL A 1 88 ? 8.621 -10.390 -12.833 1.00 89.06 88 VAL A C 1
ATOM 679 O O . VAL A 1 88 ? 8.693 -10.650 -11.631 1.00 89.06 88 VAL A O 1
ATOM 682 N N . VAL A 1 89 ? 7.493 -10.553 -13.529 1.00 88.62 89 VAL A N 1
ATOM 683 C CA . VAL A 1 89 ? 6.270 -11.139 -12.956 1.00 88.62 89 VAL A CA 1
ATOM 684 C C . VAL A 1 89 ? 6.495 -12.600 -12.569 1.00 88.62 89 VAL A C 1
ATOM 686 O O . VAL A 1 89 ? 6.062 -13.007 -11.496 1.00 88.62 89 VAL A O 1
ATOM 689 N N . GLU A 1 90 ? 7.200 -13.378 -13.390 1.00 90.25 90 GLU A N 1
ATOM 690 C CA . GLU A 1 90 ? 7.551 -14.769 -13.091 1.00 90.25 90 GLU A CA 1
ATOM 691 C C . GLU A 1 90 ? 8.506 -14.860 -11.894 1.00 90.25 90 GLU A C 1
ATOM 693 O O . GLU A 1 90 ? 8.282 -15.653 -10.979 1.00 90.25 90 GLU A O 1
ATOM 698 N N . PHE A 1 91 ? 9.513 -13.984 -11.829 1.00 88.19 91 PHE A N 1
ATOM 699 C CA . PHE A 1 91 ? 10.413 -13.881 -10.677 1.00 88.19 91 PHE A CA 1
ATOM 700 C C . PHE A 1 91 ? 9.667 -13.552 -9.371 1.00 88.19 91 PHE A C 1
ATOM 702 O O . PHE A 1 91 ? 10.028 -14.049 -8.304 1.00 88.19 91 PHE A O 1
ATOM 709 N N . LEU A 1 92 ? 8.601 -12.750 -9.453 1.00 87.06 92 LEU A N 1
ATOM 710 C CA . LEU A 1 92 ? 7.742 -12.373 -8.327 1.00 87.06 92 LEU A CA 1
ATOM 711 C C . LEU A 1 92 ? 6.437 -13.181 -8.257 1.00 87.06 92 LEU A C 1
ATOM 713 O O . LEU A 1 92 ? 5.508 -12.779 -7.552 1.00 87.06 92 LEU A O 1
ATOM 717 N N . ALA A 1 93 ? 6.360 -14.337 -8.924 1.00 82.19 93 ALA A N 1
ATOM 718 C CA . ALA A 1 93 ? 5.166 -15.183 -8.932 1.00 82.19 93 ALA A CA 1
ATOM 719 C C . ALA A 1 93 ? 4.635 -15.540 -7.525 1.00 82.19 93 ALA A C 1
ATOM 721 O O . ALA A 1 93 ? 3.413 -15.521 -7.348 1.00 82.19 93 ALA A O 1
ATOM 722 N N . PRO A 1 94 ? 5.479 -15.788 -6.495 1.00 82.00 94 PRO A N 1
ATOM 723 C CA . PRO A 1 94 ? 5.000 -16.037 -5.131 1.00 82.00 94 PRO A CA 1
ATOM 724 C C . PRO A 1 94 ? 4.203 -14.877 -4.519 1.00 82.00 94 PRO A C 1
ATOM 726 O O . PRO A 1 94 ? 3.428 -15.089 -3.592 1.00 82.00 94 PRO A O 1
ATOM 729 N N . PHE A 1 95 ? 4.386 -13.660 -5.034 1.00 77.75 95 PHE A N 1
ATOM 730 C CA . PHE A 1 95 ? 3.777 -12.434 -4.525 1.00 77.75 95 PHE A CA 1
ATOM 731 C C . PHE A 1 95 ? 2.539 -11.994 -5.322 1.00 77.75 95 PHE A C 1
ATOM 733 O O . PHE A 1 95 ? 1.972 -10.944 -5.027 1.00 77.75 95 PHE A O 1
ATOM 740 N N . ALA A 1 96 ? 2.113 -12.784 -6.320 1.00 76.44 96 ALA A N 1
ATOM 741 C CA . ALA A 1 96 ? 0.923 -12.537 -7.143 1.00 76.44 96 ALA A CA 1
ATOM 742 C C . ALA A 1 96 ? 0.860 -11.115 -7.749 1.00 76.44 96 ALA A C 1
ATOM 744 O O . ALA A 1 96 ? -0.196 -10.481 -7.788 1.00 76.44 96 ALA A O 1
ATOM 745 N N . ILE A 1 97 ? 2.004 -10.610 -8.218 1.00 81.50 97 ILE A N 1
ATOM 746 C CA . ILE A 1 97 ? 2.118 -9.286 -8.838 1.00 81.50 97 ILE A CA 1
ATOM 747 C C . ILE A 1 97 ? 1.492 -9.297 -10.240 1.00 81.50 97 ILE A C 1
ATOM 749 O O . ILE A 1 97 ? 1.836 -10.136 -11.072 1.00 81.50 97 ILE A O 1
ATOM 753 N N . ASP A 1 98 ? 0.613 -8.334 -10.534 1.00 79.56 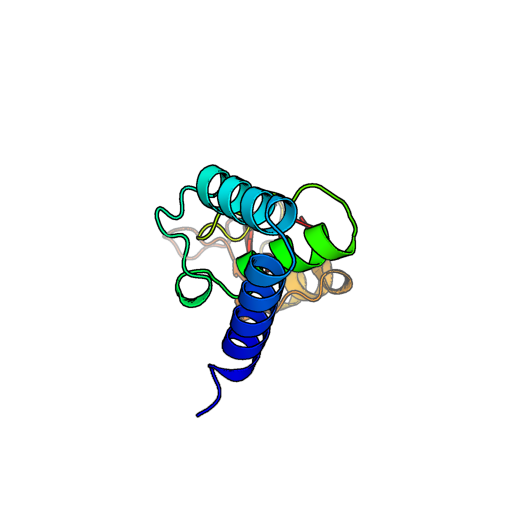98 ASP A N 1
ATOM 754 C CA . ASP A 1 98 ? 0.106 -8.126 -11.895 1.00 79.56 98 ASP A CA 1
ATOM 755 C C . ASP A 1 98 ? 1.151 -7.406 -12.761 1.00 79.56 98 ASP A C 1
ATOM 757 O O . ASP A 1 98 ? 1.843 -6.492 -12.307 1.00 79.56 98 ASP A O 1
ATOM 761 N N . LYS A 1 99 ? 1.229 -7.759 -14.046 1.00 83.81 99 LYS A N 1
ATOM 762 C CA . LYS A 1 99 ? 2.067 -7.069 -15.040 1.00 83.81 99 LYS A CA 1
ATOM 763 C C . LYS A 1 99 ? 1.804 -5.560 -15.114 1.00 83.81 99 LYS A C 1
ATOM 765 O O . LYS A 1 99 ? 2.713 -4.816 -15.465 1.00 83.81 99 LYS A O 1
ATOM 770 N N . SER A 1 100 ? 0.592 -5.094 -14.789 1.00 81.88 100 SER A N 1
ATOM 771 C CA . SER A 1 100 ? 0.254 -3.666 -14.725 1.00 81.88 100 SER A CA 1
ATOM 772 C C . SER A 1 100 ? 1.040 -2.916 -13.655 1.00 81.88 100 SER A C 1
ATOM 774 O O . SER A 1 100 ? 1.189 -1.701 -13.744 1.00 81.88 100 SER A O 1
ATOM 776 N N . ASN A 1 101 ? 1.542 -3.640 -12.657 1.00 82.25 101 ASN A N 1
ATOM 777 C CA . ASN A 1 101 ? 2.259 -3.089 -11.518 1.00 82.25 101 ASN A CA 1
ATOM 778 C C . ASN A 1 101 ? 3.777 -3.097 -11.733 1.00 82.25 101 ASN A C 1
ATOM 780 O O . ASN A 1 101 ? 4.520 -2.715 -10.833 1.00 82.25 101 ASN A O 1
ATOM 784 N N . VAL A 1 102 ? 4.254 -3.536 -12.900 1.00 87.62 102 VAL A N 1
ATOM 785 C CA . VAL A 1 102 ? 5.677 -3.649 -13.220 1.00 87.62 102 VAL A CA 1
ATOM 786 C C . VAL A 1 102 ? 6.047 -2.644 -14.306 1.00 87.62 102 VAL A C 1
ATOM 788 O O . VAL A 1 102 ? 5.481 -2.634 -15.398 1.00 87.62 102 VAL A O 1
ATOM 791 N N . ALA A 1 103 ? 7.056 -1.825 -14.030 1.00 88.81 103 ALA A N 1
ATOM 792 C CA . ALA A 1 103 ? 7.633 -0.879 -14.970 1.00 88.81 103 ALA A CA 1
ATOM 793 C C . ALA A 1 103 ? 9.125 -1.164 -15.171 1.00 88.81 103 ALA A C 1
ATOM 795 O O . ALA A 1 103 ? 9.916 -1.137 -14.229 1.00 88.81 103 ALA A O 1
ATOM 796 N N . MET A 1 104 ? 9.529 -1.398 -16.419 1.00 89.44 104 MET A N 1
ATOM 797 C CA . MET A 1 104 ? 10.938 -1.595 -16.769 1.00 89.44 104 MET A CA 1
ATOM 798 C C . MET A 1 104 ? 11.656 -0.247 -16.857 1.00 89.44 104 MET A C 1
ATOM 800 O O . MET A 1 104 ? 11.198 0.670 -17.541 1.00 89.44 104 MET A O 1
ATOM 804 N N . GLY A 1 105 ? 12.808 -0.142 -16.202 1.00 85.88 105 GLY A N 1
ATOM 805 C CA . GLY A 1 105 ? 13.692 1.010 -16.275 1.00 85.88 105 GLY A CA 1
ATOM 806 C C . GLY A 1 105 ? 14.267 1.167 -17.681 1.00 85.88 105 GLY A C 1
ATOM 807 O O . GLY A 1 105 ? 14.972 0.292 -18.196 1.00 85.88 105 GLY A O 1
ATOM 808 N N . ARG A 1 106 ? 13.959 2.300 -18.313 1.00 84.50 106 ARG A N 1
ATOM 809 C CA . ARG A 1 106 ? 14.501 2.685 -19.617 1.00 84.50 106 ARG A CA 1
ATOM 810 C C . ARG A 1 106 ? 15.176 4.041 -19.517 1.00 84.50 106 ARG A C 1
ATOM 812 O O . ARG A 1 106 ? 14.649 4.962 -18.896 1.00 84.50 106 ARG A O 1
ATOM 819 N N . ALA A 1 107 ? 16.343 4.147 -20.133 1.00 81.50 107 ALA A N 1
ATOM 820 C CA . ALA A 1 107 ? 17.041 5.407 -20.292 1.00 81.50 107 ALA A CA 1
ATOM 821 C C . ALA A 1 107 ? 16.324 6.281 -21.344 1.00 81.50 107 ALA A C 1
ATOM 823 O O . ALA A 1 107 ? 15.544 5.762 -22.149 1.00 81.50 107 ALA A O 1
ATOM 824 N N . PRO A 1 108 ? 16.586 7.601 -21.378 1.00 81.00 108 PRO A N 1
ATOM 825 C CA . PRO A 1 108 ? 15.992 8.509 -22.366 1.00 81.00 108 PRO A CA 1
ATOM 826 C C . PRO A 1 108 ? 16.294 8.135 -23.826 1.00 81.00 108 PRO A C 1
ATOM 828 O O . PRO A 1 108 ? 15.560 8.526 -24.726 1.00 81.00 108 PRO A O 1
ATOM 831 N N . ASP A 1 109 ? 17.362 7.369 -24.060 1.00 86.44 109 ASP A N 1
ATOM 832 C CA . ASP A 1 109 ? 17.752 6.827 -25.365 1.00 86.44 109 ASP A CA 1
ATOM 833 C C . ASP A 1 109 ? 17.035 5.505 -25.722 1.00 86.44 109 ASP A C 1
ATOM 835 O O . ASP A 1 109 ? 17.307 4.908 -26.763 1.00 86.44 109 ASP A O 1
ATOM 839 N N . GLY A 1 110 ? 16.126 5.031 -24.861 1.00 78.25 110 GLY A N 1
ATOM 840 C CA . GLY A 1 110 ? 15.354 3.800 -25.029 1.00 78.25 110 GLY A CA 1
ATOM 841 C C . GLY A 1 110 ? 16.058 2.521 -24.563 1.00 78.25 110 GLY A C 1
ATOM 842 O O . GLY A 1 110 ? 15.429 1.455 -24.568 1.00 78.25 110 GLY A O 1
ATOM 843 N N . ARG A 1 111 ? 17.327 2.588 -24.131 1.00 80.81 111 ARG A N 1
ATOM 844 C CA . ARG A 1 111 ? 18.074 1.412 -23.658 1.00 80.81 111 ARG A CA 1
ATOM 845 C C . ARG A 1 111 ? 17.569 0.936 -22.300 1.00 80.81 111 ARG A C 1
ATOM 847 O O . ARG A 1 111 ? 17.188 1.734 -21.445 1.00 80.81 111 ARG A O 1
ATOM 854 N N . ALA A 1 112 ? 17.591 -0.379 -22.092 1.00 82.88 112 ALA A N 1
ATOM 855 C CA . ALA A 1 112 ? 17.301 -0.973 -20.792 1.00 82.88 112 ALA A CA 1
ATOM 856 C C . ALA A 1 112 ? 18.399 -0.584 -19.790 1.00 82.88 112 ALA A C 1
ATOM 858 O O . ALA A 1 112 ? 19.584 -0.756 -20.071 1.00 82.88 112 ALA A O 1
ATOM 859 N N . THR A 1 113 ? 18.014 -0.068 -18.622 1.00 84.44 113 THR A N 1
ATOM 860 C CA . THR A 1 113 ? 18.970 0.330 -17.569 1.00 84.44 113 THR A CA 1
ATOM 861 C C . THR A 1 113 ? 19.345 -0.823 -16.640 1.00 84.44 113 THR A C 1
ATOM 863 O O . THR A 1 113 ? 20.204 -0.660 -15.777 1.00 84.44 113 THR A O 1
ATOM 866 N N . GLY A 1 114 ? 18.708 -1.986 -16.809 1.00 86.19 114 GLY A N 1
ATOM 867 C CA . GLY A 1 114 ? 18.825 -3.114 -15.885 1.00 86.19 114 GLY A CA 1
ATOM 868 C C . GLY A 1 114 ? 18.121 -2.865 -14.549 1.00 86.19 114 GLY A C 1
ATOM 869 O O . GLY A 1 114 ? 18.466 -3.475 -13.534 1.00 86.19 114 GLY A O 1
ATOM 870 N N . GLU A 1 115 ? 17.156 -1.944 -14.537 1.00 89.56 115 GLU A N 1
A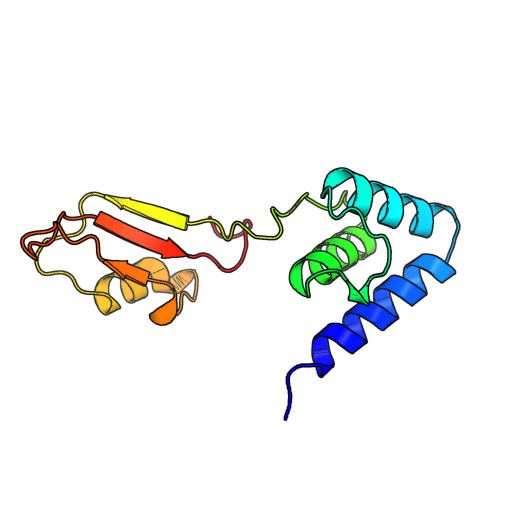TOM 871 C CA . GLU A 1 115 ? 16.303 -1.659 -13.388 1.00 89.56 115 GLU A CA 1
ATOM 872 C C . GLU A 1 115 ? 14.854 -2.026 -13.705 1.00 89.56 115 GLU A C 1
ATOM 874 O O . GLU A 1 115 ? 14.416 -1.905 -14.848 1.00 89.56 115 GLU A O 1
ATOM 879 N N . ALA A 1 116 ? 14.100 -2.445 -12.694 1.00 90.50 116 ALA A N 1
ATOM 880 C CA . ALA A 1 116 ? 12.650 -2.583 -12.776 1.00 90.50 116 ALA A CA 1
ATOM 881 C C . ALA A 1 116 ? 12.014 -2.048 -11.492 1.00 90.50 116 ALA A C 1
ATOM 883 O O . ALA A 1 116 ? 12.595 -2.135 -10.411 1.00 90.50 116 ALA A O 1
ATOM 884 N N . PHE A 1 117 ? 10.827 -1.475 -11.619 1.00 88.62 117 PHE A N 1
ATOM 885 C CA . PHE A 1 117 ? 10.045 -0.914 -10.530 1.00 88.62 117 PHE A CA 1
ATOM 886 C C . PHE A 1 117 ? 8.759 -1.713 -10.422 1.00 88.62 117 PHE A C 1
ATOM 888 O O . PHE A 1 117 ? 8.026 -1.830 -11.401 1.00 88.62 117 PHE A O 1
ATOM 895 N N . VAL A 1 118 ? 8.497 -2.270 -9.248 1.00 88.38 118 VAL A N 1
ATOM 896 C CA . VAL A 1 118 ? 7.328 -3.109 -9.006 1.00 88.38 118 VAL A CA 1
ATOM 897 C C . VAL A 1 118 ? 6.509 -2.507 -7.886 1.00 88.38 118 VAL A C 1
ATOM 899 O O . VAL A 1 118 ? 6.996 -2.339 -6.774 1.00 88.38 118 VAL A O 1
ATOM 902 N N . GLN A 1 119 ? 5.267 -2.169 -8.188 1.00 82.25 119 GLN A N 1
ATOM 903 C CA . GLN A 1 119 ? 4.318 -1.627 -7.239 1.00 82.25 119 GLN A CA 1
ATOM 904 C C . GLN A 1 119 ? 3.629 -2.773 -6.494 1.00 82.25 119 GLN A C 1
ATOM 906 O O . GLN A 1 119 ? 2.933 -3.595 -7.090 1.00 82.25 119 GLN A O 1
ATOM 911 N N . PHE A 1 120 ? 3.820 -2.830 -5.180 1.00 75.25 120 PHE A N 1
ATOM 912 C CA . PHE A 1 120 ? 3.159 -3.816 -4.339 1.00 75.25 120 PHE A CA 1
ATOM 913 C C . PHE A 1 120 ? 1.815 -3.260 -3.847 1.00 75.25 120 PHE A C 1
ATOM 915 O O . PHE A 1 120 ? 1.746 -2.099 -3.429 1.00 75.25 120 PHE A O 1
ATOM 922 N N . PRO A 1 121 ? 0.739 -4.068 -3.887 1.00 59.47 121 PRO A N 1
ATOM 923 C CA . PRO A 1 121 ? -0.583 -3.660 -3.417 1.00 59.47 121 PRO A CA 1
ATOM 924 C C . PRO A 1 121 ? -0.669 -3.557 -1.885 1.00 59.47 121 PRO A C 1
ATOM 926 O O . PRO A 1 121 ? -1.656 -3.066 -1.362 1.00 59.47 121 PRO A O 1
ATOM 929 N N . SER A 1 122 ? 0.334 -4.026 -1.136 1.00 55.47 122 SER A N 1
ATOM 930 C CA . SER A 1 122 ? 0.375 -3.893 0.323 1.00 55.47 122 SER A CA 1
ATOM 931 C C . SER A 1 122 ? 1.815 -3.941 0.847 1.00 55.47 122 SER A C 1
ATOM 933 O O . SER A 1 122 ? 2.691 -4.563 0.245 1.00 55.47 122 SER A O 1
ATOM 935 N N . ILE A 1 123 ? 2.044 -3.265 1.978 1.00 50.84 123 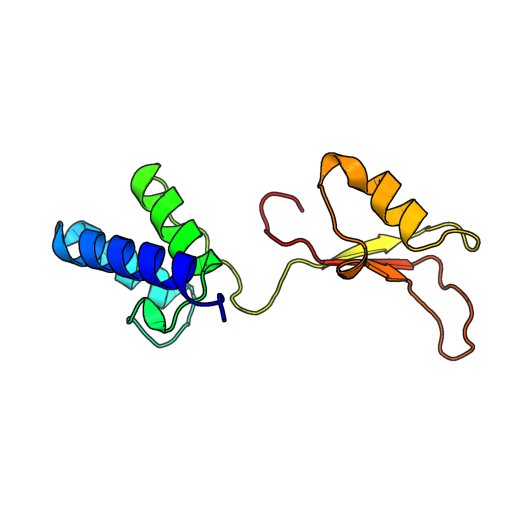ILE A N 1
ATOM 936 C CA . ILE A 1 123 ? 3.325 -3.214 2.704 1.00 50.84 123 ILE A CA 1
ATOM 937 C C . ILE A 1 123 ? 3.707 -4.565 3.335 1.00 50.84 123 ILE A C 1
ATOM 939 O O . ILE A 1 123 ? 4.882 -4.781 3.603 1.00 50.84 123 ILE A O 1
ATOM 943 N N . GLU A 1 124 ? 2.765 -5.493 3.532 1.00 50.12 124 GLU A N 1
ATOM 944 C CA . GLU A 1 124 ? 3.046 -6.798 4.161 1.00 50.12 124 GLU A CA 1
ATOM 945 C C . GLU A 1 124 ? 3.829 -7.766 3.260 1.00 50.12 124 GLU A C 1
ATOM 947 O O . GLU A 1 124 ? 4.261 -8.819 3.723 1.00 50.12 124 GLU A O 1
ATOM 952 N N . ILE A 1 125 ? 4.006 -7.425 1.980 1.00 48.44 125 ILE A N 1
ATOM 953 C CA . ILE A 1 125 ? 4.599 -8.306 0.963 1.00 48.44 125 ILE A CA 1
ATOM 954 C C . ILE A 1 125 ? 5.952 -7.756 0.441 1.00 48.44 125 ILE A C 1
ATOM 956 O O . ILE A 1 125 ? 6.571 -8.367 -0.427 1.00 48.44 125 ILE A O 1
ATOM 960 N N . ALA A 1 126 ? 6.432 -6.618 0.964 1.00 40.84 126 ALA A N 1
ATOM 961 C CA . ALA A 1 126 ? 7.642 -5.926 0.490 1.00 40.84 126 ALA A CA 1
ATOM 962 C C . ALA A 1 126 ? 8.924 -6.274 1.268 1.00 40.84 126 ALA A C 1
ATOM 964 O O . ALA A 1 126 ? 8.858 -6.424 2.509 1.00 40.84 126 ALA A O 1
#

Secondary structure (DSSP, 8-state):
--SSHHHHHHHHHHHHHHHH-HHHHHHHHHHHHHTT-S---GGGS-HHHHHHHHHHHHHTSPPP---TT---EEEEES--TT--HHHHHHHTGGGT--GGGEEEEE-TTS-EEEEEEEE-S-GGG-